Protein AF-A0A7T1I490-F1 (afdb_monomer_lite)

Sequence (103 aa):
MSLTSQQQDHLRTQLAALETMAAELRNDPESLLDLLRQLEQTHRSIQDGPFRGSLPADRNRLFGVLKRMEETGGWPYIPRLQLRTFMDLLQQDRPEEDHPLAA

Foldseek 3Di:
DDDDPVRVVVVVVVVVVLVVVCVVCVVPVVVNVVSVVVVLVVVVCCCVPVVVVPADPDPVSNVVVVVVQVVVPDDDDDPDPDVVVVVVVVVVPPDPPDDDDDD

Secondary structure (DSSP, 8-state):
-PPPHHHHHHHHHHHHHHHHHHHHTTT-HHHHHHHHHHHHHHHHHHIIIIIHHHS-SSHHHHHHHHHHHHHTT-S---S---HHHHHHHHHHTS---------

Radius of gyration: 20.36 Å; chains: 1; bounding box: 60×43×40 Å

Structure (mmCIF, N/CA/C/O backbone):
data_AF-A0A7T1I490-F1
#
_entry.id   AF-A0A7T1I490-F1
#
loop_
_atom_site.group_PDB
_atom_site.id
_atom_site.type_symbol
_atom_site.label_atom_id
_atom_site.label_alt_id
_atom_site.label_comp_id
_atom_site.label_asym_id
_atom_site.label_entity_id
_atom_site.label_seq_id
_atom_site.pdbx_PDB_ins_code
_atom_site.Cartn_x
_atom_site.Cartn_y
_atom_site.Cartn_z
_atom_site.occupancy
_atom_site.B_iso_or_equiv
_atom_site.auth_seq_id
_atom_site.auth_comp_id
_atom_site.auth_asym_id
_atom_site.auth_atom_id
_atom_site.pdbx_PDB_model_num
ATOM 1 N N . MET A 1 1 ? -1.800 2.463 15.387 1.00 52.03 1 MET A N 1
ATOM 2 C CA . MET A 1 1 ? -1.007 1.221 15.473 1.00 52.03 1 MET A CA 1
ATOM 3 C C . MET A 1 1 ? -0.240 1.096 14.177 1.00 52.03 1 MET A C 1
ATOM 5 O O . MET A 1 1 ? -0.841 1.317 13.134 1.00 52.03 1 MET A O 1
ATOM 9 N N . SER A 1 2 ? 1.057 0.828 14.262 1.00 72.50 2 SER A N 1
ATOM 10 C CA . SER A 1 2 ? 1.940 0.694 13.099 1.00 72.50 2 SER A CA 1
ATOM 11 C C . SER A 1 2 ? 2.100 -0.780 12.722 1.00 72.50 2 SER A C 1
ATOM 13 O O . SER A 1 2 ? 1.837 -1.653 13.549 1.00 72.50 2 SER A O 1
ATOM 15 N N . LEU A 1 3 ? 2.530 -1.047 11.487 1.00 83.69 3 LEU A N 1
ATOM 16 C CA . LEU A 1 3 ? 2.934 -2.386 11.045 1.00 83.69 3 LEU A CA 1
ATOM 17 C C . LEU A 1 3 ? 4.019 -2.954 11.977 1.00 83.69 3 LEU A C 1
ATOM 19 O O . LEU A 1 3 ? 4.879 -2.208 12.449 1.00 83.69 3 LEU A O 1
ATOM 23 N N . THR A 1 4 ? 3.996 -4.265 12.228 1.00 93.75 4 THR A N 1
ATOM 24 C CA . THR A 1 4 ? 5.083 -4.941 12.958 1.00 93.75 4 THR A CA 1
ATOM 25 C C . THR A 1 4 ? 6.368 -4.930 12.132 1.00 93.75 4 THR A C 1
ATOM 27 O O . THR A 1 4 ? 6.311 -4.837 10.908 1.00 93.75 4 THR A O 1
ATOM 30 N N . SER A 1 5 ? 7.535 -5.091 12.762 1.00 91.00 5 SER A N 1
ATOM 31 C CA . SER A 1 5 ? 8.819 -5.108 12.040 1.00 91.00 5 SER A CA 1
ATOM 32 C C . SER A 1 5 ? 8.860 -6.173 10.937 1.00 91.00 5 SER A C 1
ATOM 34 O O . SER A 1 5 ? 9.276 -5.886 9.821 1.00 91.00 5 SER A O 1
ATOM 36 N N . GLN A 1 6 ? 8.312 -7.365 11.200 1.00 95.00 6 GLN A N 1
ATOM 37 C CA . GLN A 1 6 ? 8.190 -8.420 10.189 1.00 95.00 6 GLN A CA 1
ATOM 38 C C . GLN A 1 6 ? 7.292 -8.001 9.011 1.00 95.00 6 GLN A C 1
ATOM 40 O O . GLN A 1 6 ? 7.614 -8.281 7.858 1.00 95.00 6 GLN A O 1
ATOM 45 N N . GLN A 1 7 ? 6.170 -7.324 9.280 1.00 93.50 7 GLN A N 1
ATOM 46 C CA . GLN A 1 7 ? 5.283 -6.811 8.230 1.00 93.50 7 GLN A CA 1
ATOM 47 C C . GLN A 1 7 ? 5.939 -5.676 7.434 1.00 93.50 7 GLN A C 1
ATOM 49 O O . GLN A 1 7 ? 5.774 -5.613 6.219 1.00 93.50 7 GLN A O 1
ATOM 54 N N . GLN A 1 8 ? 6.694 -4.800 8.101 1.00 92.19 8 GLN A N 1
ATOM 55 C CA . GLN A 1 8 ? 7.437 -3.714 7.460 1.00 92.19 8 GLN A CA 1
ATOM 56 C C . GLN A 1 8 ? 8.516 -4.251 6.519 1.00 92.19 8 GLN A C 1
ATOM 58 O O . GLN A 1 8 ? 8.620 -3.780 5.388 1.00 92.19 8 GLN A O 1
ATOM 63 N N . ASP A 1 9 ? 9.282 -5.254 6.951 1.00 94.81 9 ASP A N 1
ATOM 64 C CA . ASP A 1 9 ? 10.308 -5.878 6.115 1.00 94.81 9 ASP A CA 1
ATOM 65 C C . ASP A 1 9 ? 9.702 -6.575 4.900 1.00 94.81 9 ASP A C 1
ATOM 67 O O . ASP A 1 9 ? 10.171 -6.370 3.781 1.00 94.81 9 ASP A O 1
ATOM 71 N N . HIS A 1 10 ? 8.617 -7.328 5.100 1.00 96.69 10 HIS A N 1
ATOM 72 C CA . HIS A 1 10 ? 7.915 -7.981 4.000 1.00 96.69 10 HIS A CA 1
ATOM 73 C C . HIS A 1 10 ? 7.391 -6.969 2.972 1.00 96.69 10 HIS A C 1
ATOM 75 O O . HIS A 1 10 ? 7.655 -7.114 1.777 1.00 96.69 10 HIS A O 1
ATOM 81 N N . LEU A 1 11 ? 6.717 -5.909 3.436 1.00 93.75 11 LEU A N 1
ATOM 82 C CA . LEU A 1 11 ? 6.215 -4.845 2.569 1.00 93.75 11 LEU A CA 1
ATOM 83 C C . LEU A 1 11 ? 7.357 -4.171 1.799 1.00 93.75 11 LEU A C 1
ATOM 85 O O . LEU A 1 11 ? 7.248 -3.964 0.593 1.00 93.75 11 LEU A O 1
ATOM 89 N N . ARG A 1 12 ? 8.475 -3.870 2.467 1.00 93.81 12 ARG A N 1
ATOM 90 C CA . ARG A 1 12 ? 9.651 -3.264 1.830 1.00 93.81 12 ARG A CA 1
ATOM 91 C C . ARG A 1 12 ? 10.204 -4.138 0.704 1.00 93.81 12 ARG A C 1
ATOM 93 O O . ARG A 1 12 ? 10.530 -3.609 -0.354 1.00 93.81 12 ARG A O 1
ATOM 100 N N . THR A 1 13 ? 10.278 -5.455 0.898 1.00 97.44 13 THR A N 1
ATOM 101 C CA . THR A 1 13 ? 10.703 -6.386 -0.159 1.00 97.44 13 THR A CA 1
ATOM 102 C C . THR A 1 13 ? 9.759 -6.353 -1.359 1.00 97.44 13 THR A C 1
ATOM 104 O O . THR A 1 13 ? 10.223 -6.312 -2.496 1.00 97.44 13 THR A O 1
ATOM 107 N N . GLN A 1 14 ? 8.444 -6.335 -1.128 1.00 96.75 14 GLN A N 1
ATOM 108 C CA . GLN A 1 14 ? 7.457 -6.269 -2.211 1.00 96.75 14 GLN A CA 1
ATOM 109 C C . GLN A 1 14 ? 7.542 -4.946 -2.984 1.00 96.75 14 GLN A C 1
ATOM 111 O O . GLN A 1 14 ? 7.517 -4.954 -4.213 1.00 96.75 14 GLN A O 1
ATOM 116 N N . LEU A 1 15 ? 7.698 -3.820 -2.282 1.00 93.50 15 LEU A N 1
ATOM 117 C CA . LEU A 1 15 ? 7.850 -2.504 -2.906 1.00 93.50 15 LEU A CA 1
ATOM 118 C C . LEU A 1 15 ? 9.131 -2.413 -3.746 1.00 93.50 15 LEU A C 1
ATOM 120 O O . LEU A 1 15 ? 9.069 -1.974 -4.890 1.00 93.50 15 LEU A O 1
ATOM 124 N N . ALA A 1 16 ? 10.261 -2.913 -3.241 1.00 94.06 16 ALA A N 1
ATOM 125 C CA . ALA A 1 16 ? 11.517 -2.934 -3.995 1.00 94.06 16 ALA A CA 1
ATOM 126 C C . ALA A 1 16 ? 11.421 -3.774 -5.285 1.00 94.06 16 ALA A C 1
ATOM 128 O O . ALA A 1 16 ? 12.011 -3.428 -6.312 1.00 94.06 16 ALA A O 1
ATOM 129 N N . ALA A 1 17 ? 10.654 -4.869 -5.259 1.00 96.88 17 ALA A N 1
ATOM 130 C CA . ALA A 1 17 ? 10.402 -5.676 -6.451 1.00 96.88 17 ALA A CA 1
ATOM 131 C C . ALA A 1 17 ? 9.576 -4.913 -7.503 1.00 96.88 17 ALA A C 1
ATOM 133 O O . ALA A 1 17 ? 9.884 -4.983 -8.692 1.00 96.88 17 ALA A O 1
ATOM 134 N N . LEU A 1 18 ? 8.569 -4.142 -7.074 1.00 94.94 18 LEU A N 1
ATOM 135 C CA . LEU A 1 18 ? 7.778 -3.281 -7.962 1.00 94.94 18 LEU A CA 1
ATOM 136 C C . LEU A 1 18 ? 8.627 -2.162 -8.581 1.00 94.94 18 LEU A C 1
ATOM 138 O O . LEU A 1 18 ? 8.509 -1.894 -9.774 1.00 94.94 18 LEU A O 1
ATOM 142 N N . GLU A 1 19 ? 9.512 -1.541 -7.799 1.00 92.12 19 GLU A N 1
ATOM 143 C CA . GLU A 1 19 ? 10.451 -0.524 -8.294 1.00 92.12 19 GLU A CA 1
ATOM 144 C C . GLU A 1 19 ? 11.431 -1.103 -9.323 1.00 92.12 19 GLU A C 1
ATOM 146 O O . GLU A 1 19 ? 11.679 -0.487 -10.361 1.00 92.12 19 GLU A O 1
ATOM 151 N N . THR A 1 20 ? 11.941 -2.313 -9.074 1.00 97.44 20 THR A N 1
ATOM 152 C CA . THR A 1 20 ? 12.815 -3.028 -10.019 1.00 97.44 20 THR A CA 1
ATOM 153 C C . THR A 1 20 ? 12.085 -3.299 -11.335 1.00 97.44 20 THR A C 1
ATOM 155 O O . THR A 1 20 ? 12.600 -2.970 -12.402 1.00 97.44 20 THR A O 1
ATOM 158 N N . MET A 1 21 ? 10.850 -3.805 -11.267 1.00 96.31 21 MET A N 1
ATOM 159 C CA . MET A 1 21 ? 10.008 -4.041 -12.443 1.00 96.31 21 MET A CA 1
ATOM 160 C C . MET A 1 21 ? 9.746 -2.747 -1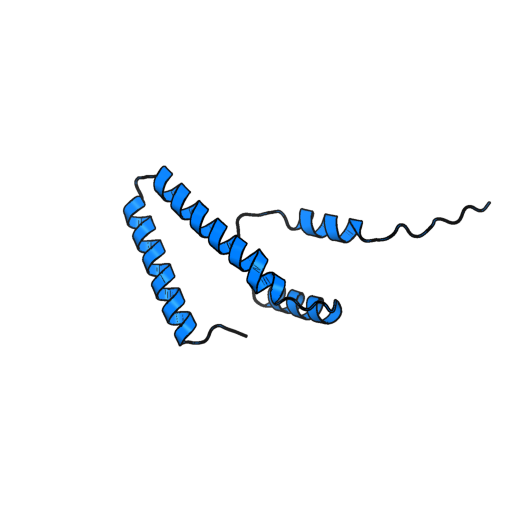3.229 1.00 96.31 21 MET A C 1
ATOM 162 O O . MET A 1 21 ? 9.868 -2.722 -14.451 1.00 96.31 21 MET A O 1
ATOM 166 N N . ALA A 1 22 ? 9.447 -1.640 -12.545 1.00 89.25 22 ALA A N 1
ATOM 167 C CA . ALA A 1 22 ? 9.265 -0.345 -13.199 1.00 89.25 22 ALA A CA 1
ATOM 168 C C . ALA A 1 22 ? 10.546 0.133 -13.915 1.00 89.25 22 ALA A C 1
ATOM 170 O O . ALA A 1 22 ? 10.475 0.680 -15.017 1.00 89.25 22 ALA A O 1
ATOM 171 N N . ALA A 1 23 ? 11.727 -0.105 -13.334 1.00 93.81 23 ALA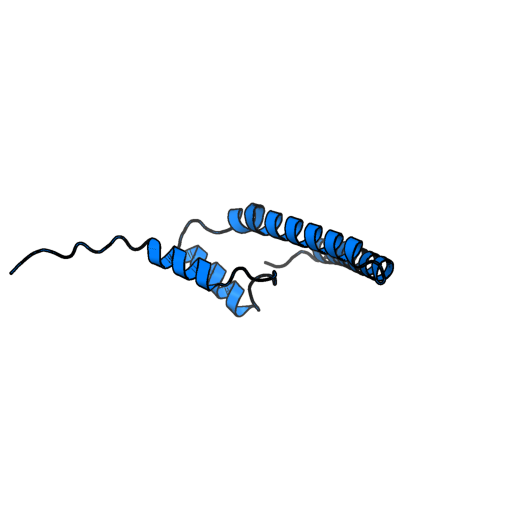 A N 1
ATOM 172 C CA . ALA A 1 23 ? 13.006 0.237 -13.959 1.00 93.81 23 ALA A CA 1
ATOM 173 C C . ALA A 1 23 ? 13.301 -0.602 -15.221 1.00 93.81 23 ALA A C 1
ATOM 175 O O . ALA A 1 23 ? 13.883 -0.094 -16.191 1.00 93.81 23 ALA A O 1
ATOM 176 N N . GLU A 1 24 ? 12.886 -1.869 -15.237 1.00 97.38 24 GLU A N 1
ATOM 177 C CA . GLU A 1 24 ? 12.972 -2.747 -16.411 1.00 97.38 24 GLU A CA 1
ATOM 178 C C . GLU A 1 24 ? 12.055 -2.261 -17.543 1.00 97.38 24 GLU A C 1
ATOM 180 O O . GLU A 1 24 ? 12.488 -2.190 -18.694 1.00 97.38 24 GLU A O 1
ATOM 185 N N . LEU A 1 25 ? 10.840 -1.816 -17.205 1.00 91.94 25 LEU A N 1
ATOM 186 C CA . LEU A 1 25 ? 9.823 -1.318 -18.141 1.00 91.94 25 L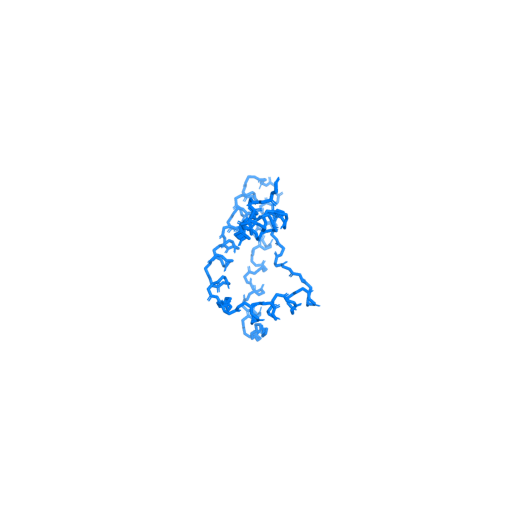EU A CA 1
ATOM 187 C C . LEU A 1 25 ? 10.018 0.148 -18.577 1.00 91.94 25 LEU A C 1
ATOM 189 O O . LEU A 1 25 ? 9.194 0.684 -19.308 1.00 91.94 25 LEU A O 1
ATOM 193 N N . ARG A 1 26 ? 11.102 0.824 -18.172 1.00 83.19 26 ARG A N 1
ATOM 194 C CA . ARG A 1 26 ? 11.295 2.286 -18.342 1.00 83.19 26 ARG A CA 1
ATOM 195 C C . ARG A 1 26 ? 11.135 2.844 -19.767 1.00 83.19 26 ARG A C 1
ATOM 197 O O . ARG A 1 26 ? 10.904 4.038 -19.920 1.00 83.19 26 ARG A O 1
ATOM 204 N N . ASN A 1 27 ? 11.299 2.009 -20.794 1.00 86.44 27 ASN A N 1
ATOM 205 C CA . ASN A 1 27 ? 11.173 2.395 -22.205 1.00 86.44 27 ASN A CA 1
ATOM 206 C C . ASN A 1 27 ? 9.866 1.891 -22.848 1.00 86.44 27 ASN A C 1
ATOM 208 O O . ASN A 1 27 ? 9.713 1.989 -24.063 1.00 86.44 27 ASN A O 1
ATOM 212 N N . ASP A 1 28 ? 8.950 1.347 -22.046 1.00 87.50 28 ASP A N 1
ATOM 213 C CA . ASP A 1 28 ? 7.648 0.826 -22.451 1.00 87.50 28 ASP A CA 1
ATOM 214 C C . ASP A 1 28 ? 6.532 1.522 -21.641 1.00 87.50 28 ASP A C 1
ATOM 216 O O . ASP A 1 28 ? 6.153 1.076 -20.550 1.00 87.50 28 ASP A O 1
ATOM 220 N N . PRO A 1 29 ? 6.020 2.664 -22.137 1.00 66.88 29 PRO A N 1
ATOM 221 C CA . PRO A 1 29 ? 5.023 3.452 -21.421 1.00 66.88 29 PRO A CA 1
ATOM 222 C C . PRO A 1 29 ? 3.674 2.736 -21.260 1.00 66.88 29 PRO A C 1
ATOM 224 O O . PRO A 1 29 ? 2.956 3.034 -20.305 1.00 66.88 29 PRO A O 1
ATOM 227 N N . GLU A 1 30 ? 3.319 1.805 -22.150 1.00 78.69 30 GLU A N 1
ATOM 228 C CA . GLU A 1 30 ? 2.064 1.050 -22.051 1.00 78.69 30 GLU A CA 1
ATOM 229 C C . GLU A 1 30 ? 2.139 0.029 -20.912 1.00 78.69 30 GLU A C 1
ATOM 231 O O . GLU A 1 30 ? 1.263 0.007 -20.045 1.00 78.69 30 GLU A O 1
ATOM 236 N N . SER A 1 31 ? 3.241 -0.721 -20.824 1.00 85.44 31 SER A N 1
ATOM 237 C CA . SER A 1 31 ? 3.466 -1.654 -19.713 1.00 85.44 31 SER A CA 1
ATOM 238 C C . SER A 1 31 ? 3.581 -0.945 -18.359 1.00 85.44 31 SER A C 1
ATOM 240 O O . SER A 1 31 ? 3.063 -1.434 -17.351 1.00 85.44 31 SER A O 1
ATOM 242 N N . LEU A 1 32 ? 4.207 0.238 -18.308 1.00 73.94 32 LEU A N 1
ATOM 243 C CA . LEU A 1 32 ? 4.230 1.065 -17.094 1.00 73.94 32 LEU A CA 1
ATOM 244 C C . LEU A 1 32 ? 2.830 1.535 -16.686 1.00 73.94 32 LEU A C 1
ATOM 246 O O . LEU A 1 32 ? 2.503 1.542 -15.497 1.00 73.94 32 LEU A O 1
ATOM 250 N N . LEU A 1 33 ? 1.994 1.921 -17.651 1.00 74.25 33 LEU A N 1
ATOM 251 C CA . LEU A 1 33 ? 0.615 2.315 -17.383 1.00 74.25 33 LEU A CA 1
ATOM 252 C C . LEU A 1 33 ? -0.201 1.147 -16.817 1.00 74.25 33 LEU A C 1
ATOM 254 O O . LEU A 1 33 ? -0.976 1.343 -15.878 1.00 74.25 33 LEU A O 1
ATOM 258 N N . ASP A 1 34 ? -0.005 -0.063 -17.332 1.00 83.56 34 ASP A N 1
ATOM 259 C CA . ASP A 1 34 ? -0.670 -1.255 -16.808 1.00 83.56 34 ASP A CA 1
ATOM 260 C C . ASP A 1 34 ? -0.197 -1.612 -15.391 1.00 83.56 34 ASP A C 1
ATOM 262 O O . ASP A 1 34 ? -1.033 -1.902 -14.529 1.00 83.56 34 ASP A O 1
ATOM 266 N N . LEU A 1 35 ? 1.101 -1.478 -15.090 1.00 85.94 35 LEU A N 1
ATOM 267 C CA . LEU A 1 35 ? 1.620 -1.602 -13.722 1.00 85.94 35 LEU A CA 1
ATOM 268 C C . LEU A 1 35 ? 0.938 -0.603 -12.771 1.00 85.94 35 LEU A C 1
ATOM 270 O O . LEU A 1 35 ? 0.450 -0.989 -11.706 1.00 85.94 35 LEU A O 1
ATOM 274 N N . LEU A 1 36 ? 0.835 0.669 -13.168 1.00 83.88 36 LEU A N 1
ATOM 275 C CA . LEU A 1 36 ? 0.175 1.708 -12.371 1.00 83.88 36 LEU A CA 1
ATOM 276 C C . LEU A 1 36 ? -1.314 1.413 -12.141 1.00 83.88 36 LEU A C 1
ATOM 278 O O . LEU A 1 36 ? -1.813 1.602 -11.030 1.00 83.88 36 LEU A O 1
ATOM 282 N N . ARG A 1 37 ? -2.027 0.905 -13.154 1.00 84.62 37 ARG A N 1
ATOM 283 C CA . ARG A 1 37 ? -3.438 0.500 -13.022 1.00 84.62 37 ARG A CA 1
ATOM 284 C C . ARG A 1 37 ? -3.619 -0.631 -12.012 1.00 84.62 37 ARG A C 1
ATOM 286 O O . ARG A 1 37 ? -4.568 -0.597 -11.230 1.00 84.62 37 ARG A O 1
ATOM 293 N N . GLN A 1 38 ? -2.712 -1.607 -11.988 1.00 90.62 38 GLN A N 1
ATOM 294 C CA . GLN A 1 38 ? -2.772 -2.703 -11.016 1.00 90.62 38 GLN A CA 1
ATOM 295 C C . GLN A 1 38 ? -2.487 -2.234 -9.583 1.00 90.62 38 GLN A C 1
ATOM 297 O O . GLN A 1 38 ? -3.152 -2.680 -8.641 1.00 90.62 38 GLN A O 1
ATOM 302 N N . LEU A 1 39 ? -1.546 -1.300 -9.409 1.00 88.06 39 LEU A N 1
ATOM 303 C CA . LEU A 1 39 ? -1.278 -0.681 -8.108 1.00 88.06 39 LEU A CA 1
ATOM 304 C C . LEU A 1 39 ? -2.492 0.104 -7.601 1.00 88.06 39 LEU A C 1
ATOM 306 O O . LEU A 1 39 ? -2.885 -0.069 -6.449 1.00 88.06 39 LEU A O 1
ATOM 310 N N . GLU A 1 40 ? -3.140 0.882 -8.469 1.00 84.19 40 GLU A N 1
ATOM 311 C CA . GLU A 1 40 ? -4.380 1.593 -8.143 1.00 84.19 40 GLU A CA 1
ATOM 312 C C . GLU A 1 40 ? -5.508 0.625 -7.757 1.00 84.19 40 GLU A C 1
ATOM 314 O O . GLU A 1 40 ? -6.207 0.839 -6.768 1.00 84.19 40 GLU A O 1
ATOM 319 N N . GLN A 1 41 ? -5.679 -0.477 -8.491 1.00 87.06 41 GLN A N 1
ATOM 320 C CA . GLN A 1 41 ? -6.706 -1.471 -8.175 1.00 87.06 41 GLN A CA 1
ATOM 321 C C . GLN A 1 41 ? -6.457 -2.149 -6.821 1.00 87.06 41 GLN A C 1
ATOM 323 O O . GLN A 1 41 ? -7.397 -2.359 -6.047 1.00 87.06 41 GLN A O 1
ATOM 328 N N . THR A 1 42 ? -5.196 -2.467 -6.519 1.00 91.06 42 THR A N 1
ATOM 329 C CA . THR A 1 42 ? -4.782 -3.020 -5.221 1.00 91.06 42 THR A CA 1
ATOM 330 C C . THR A 1 42 ? -5.066 -2.025 -4.108 1.00 91.06 42 THR A C 1
ATOM 332 O O . THR A 1 42 ? -5.684 -2.366 -3.099 1.00 91.06 42 THR A O 1
ATOM 335 N N . HIS A 1 43 ? -4.675 -0.774 -4.332 1.00 85.81 43 HIS A N 1
ATOM 336 C CA . HIS A 1 43 ? -4.937 0.322 -3.426 1.00 85.81 43 HIS A CA 1
ATOM 337 C C . HIS A 1 43 ? -6.450 0.457 -3.134 1.00 85.81 43 HIS A C 1
ATOM 339 O O . HIS A 1 43 ? -6.858 0.429 -1.971 1.00 85.81 43 HIS A O 1
ATOM 345 N N . ARG A 1 44 ? -7.300 0.528 -4.170 1.00 80.88 44 ARG A N 1
ATOM 346 C CA . ARG A 1 44 ? -8.764 0.627 -4.016 1.00 80.88 44 ARG A CA 1
ATOM 347 C C . ARG A 1 44 ? -9.349 -0.551 -3.258 1.00 80.88 44 ARG A C 1
ATOM 349 O O . ARG A 1 44 ? -10.179 -0.347 -2.387 1.00 80.88 44 ARG A O 1
ATOM 356 N N . SER A 1 45 ? -8.886 -1.767 -3.539 1.00 88.06 45 SER A N 1
ATOM 357 C CA . SER A 1 45 ? -9.334 -2.968 -2.826 1.00 88.06 45 SER A CA 1
ATOM 358 C C . SER A 1 45 ? -9.057 -2.876 -1.321 1.00 88.06 45 SER A C 1
ATOM 360 O O . SER A 1 45 ? -9.936 -3.158 -0.507 1.00 88.06 45 SER A O 1
ATOM 362 N N . ILE A 1 46 ? -7.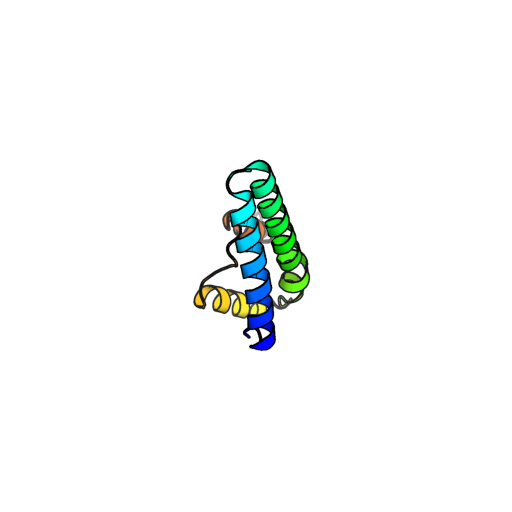865 -2.403 -0.935 1.00 88.38 46 ILE A N 1
ATOM 363 C CA . ILE A 1 46 ? -7.501 -2.183 0.472 1.00 88.38 46 ILE A CA 1
ATOM 364 C C . ILE A 1 46 ? -8.365 -1.079 1.091 1.00 88.38 46 ILE A C 1
ATOM 366 O O . ILE A 1 46 ? -8.857 -1.245 2.211 1.00 88.38 46 ILE A O 1
ATOM 370 N N . GLN A 1 47 ? -8.562 0.032 0.373 1.00 81.44 47 GLN A N 1
ATOM 371 C CA . GLN A 1 47 ? -9.398 1.136 0.836 1.00 81.44 47 GLN A CA 1
ATOM 372 C C . GLN A 1 47 ? -10.844 0.672 1.058 1.00 81.44 47 GLN A C 1
ATOM 374 O O . GLN A 1 47 ? -11.394 0.877 2.140 1.00 81.44 47 GLN A O 1
ATOM 379 N N . ASP A 1 48 ? -11.451 0.038 0.058 1.00 77.06 48 ASP A N 1
ATOM 380 C CA . ASP A 1 48 ? -12.875 -0.286 0.054 1.00 77.06 48 ASP A CA 1
ATOM 381 C C . ASP A 1 48 ? -13.226 -1.487 0.936 1.00 77.06 48 ASP A C 1
ATOM 383 O O . ASP A 1 48 ? -14.318 -1.536 1.503 1.00 77.06 48 ASP A O 1
ATOM 387 N N . GLY A 1 49 ? -12.300 -2.435 1.087 1.00 85.50 49 GLY A N 1
ATOM 388 C CA . GLY A 1 49 ? -12.469 -3.612 1.930 1.00 85.50 49 GLY A CA 1
ATOM 389 C C . GLY A 1 49 ? -11.958 -3.382 3.356 1.00 85.50 49 GLY A C 1
ATOM 390 O O . GLY A 1 49 ? -12.682 -2.846 4.198 1.00 85.50 49 GLY A O 1
ATOM 391 N N . PRO A 1 50 ? -10.727 -3.818 3.672 1.00 84.31 50 PRO A N 1
ATOM 392 C CA . PRO A 1 50 ? -10.229 -3.867 5.042 1.00 84.31 50 PRO A CA 1
ATOM 393 C C . PRO A 1 50 ? -10.142 -2.494 5.718 1.00 84.31 50 PRO A C 1
ATOM 395 O O . PRO A 1 50 ? -10.438 -2.404 6.908 1.00 84.31 50 PRO A O 1
ATOM 398 N N . PHE A 1 51 ? -9.787 -1.419 5.001 1.00 82.62 51 PHE A N 1
ATOM 399 C CA . PHE A 1 51 ? -9.711 -0.087 5.608 1.00 82.62 51 PHE A CA 1
ATOM 400 C C . PHE A 1 51 ? -11.098 0.428 6.002 1.00 82.62 51 PHE A C 1
ATOM 402 O O . PHE A 1 51 ? -11.324 0.671 7.188 1.00 82.62 51 PHE A O 1
ATOM 409 N N . ARG A 1 52 ? -12.052 0.520 5.062 1.00 77.00 52 ARG A N 1
ATOM 410 C CA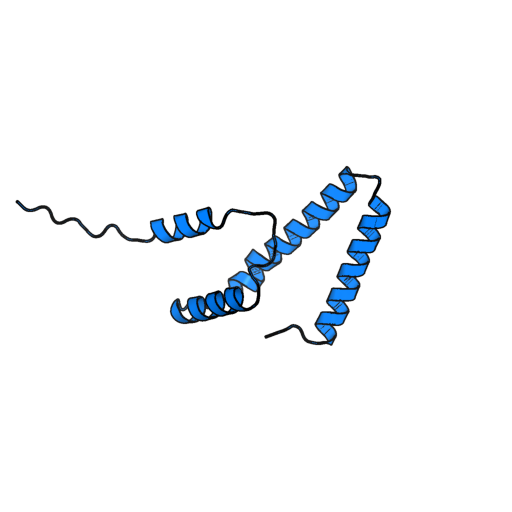 . ARG A 1 52 ? -13.444 0.905 5.370 1.00 77.00 52 ARG A CA 1
ATOM 411 C C . ARG A 1 52 ? -14.082 -0.012 6.411 1.00 77.00 52 ARG A C 1
ATOM 413 O O . ARG A 1 52 ? -14.724 0.487 7.328 1.00 77.00 52 ARG A O 1
ATOM 420 N N . GLY A 1 53 ? -13.869 -1.324 6.309 1.00 79.50 53 GLY A N 1
ATOM 421 C CA . GLY A 1 53 ? -14.373 -2.307 7.272 1.00 79.50 53 GLY A CA 1
ATOM 422 C C . GLY A 1 53 ? -13.785 -2.161 8.680 1.00 79.50 53 GLY A C 1
ATOM 423 O O . GLY A 1 53 ? -14.417 -2.571 9.649 1.00 79.50 53 GLY A O 1
ATOM 424 N N . SER A 1 54 ? -12.604 -1.550 8.813 1.00 84.38 54 SER A N 1
ATOM 425 C CA . SER A 1 54 ? -11.984 -1.254 10.111 1.00 84.38 54 SER A CA 1
ATOM 426 C C . SER A 1 54 ? -12.470 0.052 10.751 1.00 84.38 54 SER A C 1
ATOM 428 O O . SER A 1 54 ? -12.173 0.305 11.923 1.00 84.38 54 SER A O 1
ATOM 430 N N . LEU A 1 55 ? -13.194 0.898 10.006 1.00 84.81 55 LEU A N 1
ATOM 431 C CA . LEU A 1 55 ? -13.665 2.178 10.523 1.00 84.81 55 LEU A CA 1
ATOM 432 C C . LEU A 1 55 ? -14.772 1.967 11.569 1.00 84.81 55 LEU A C 1
ATOM 434 O O . LEU A 1 55 ? -15.678 1.157 11.365 1.00 84.81 55 LEU A O 1
ATOM 438 N N . PRO A 1 56 ? -14.746 2.707 12.692 1.00 82.44 56 PRO A N 1
ATOM 439 C CA . PRO A 1 56 ? -15.818 2.638 13.674 1.00 82.44 56 PRO A CA 1
ATOM 440 C C . PRO A 1 56 ? -17.156 3.094 13.082 1.00 82.44 56 PRO A C 1
ATOM 442 O O . PRO A 1 56 ? -17.225 4.150 12.459 1.00 82.44 56 PRO A O 1
ATOM 445 N N . ALA A 1 57 ? -18.229 2.349 13.359 1.00 80.75 57 ALA A N 1
ATOM 446 C CA . ALA A 1 57 ? -19.594 2.780 13.042 1.00 80.75 57 ALA A CA 1
ATOM 447 C C . ALA A 1 57 ? -20.067 3.948 13.934 1.00 80.75 57 ALA A C 1
ATOM 449 O O . ALA A 1 57 ? -20.912 4.742 13.532 1.00 80.75 57 ALA A O 1
ATOM 450 N N . ASP A 1 58 ? -19.511 4.068 15.146 1.00 90.75 58 ASP A N 1
ATOM 451 C CA . ASP A 1 58 ? -19.787 5.191 16.044 1.00 90.75 58 ASP A CA 1
ATOM 452 C C . ASP A 1 58 ? -19.103 6.474 15.552 1.00 90.75 58 ASP A C 1
ATOM 454 O O . ASP A 1 58 ? -17.877 6.534 15.405 1.00 90.75 58 ASP A O 1
ATOM 458 N N . ARG A 1 59 ? -19.902 7.527 15.358 1.00 78.56 59 ARG A N 1
ATOM 459 C CA . ARG A 1 59 ? -19.468 8.810 14.789 1.00 78.56 59 ARG A CA 1
ATOM 460 C C . ARG A 1 59 ? -18.370 9.492 15.608 1.00 78.56 59 ARG A C 1
ATOM 462 O O . ARG A 1 59 ? -17.451 10.069 15.028 1.00 78.56 59 ARG A O 1
ATOM 469 N N . ASN A 1 60 ? -18.427 9.409 16.936 1.00 79.44 60 ASN A N 1
ATOM 470 C CA . ASN A 1 60 ? -17.437 10.044 17.810 1.00 79.44 60 ASN A CA 1
ATOM 471 C C . ASN A 1 60 ? -16.084 9.324 17.736 1.00 79.44 60 ASN A C 1
ATOM 473 O O . ASN A 1 60 ? -15.030 9.960 17.649 1.00 79.44 60 ASN A O 1
ATOM 477 N N . ARG A 1 61 ? -16.099 7.988 17.707 1.00 79.69 61 ARG A N 1
ATOM 478 C CA . ARG A 1 61 ? -14.893 7.176 17.496 1.00 79.69 61 ARG A CA 1
ATOM 479 C C . ARG A 1 61 ? -14.311 7.376 16.105 1.00 79.69 61 ARG A C 1
ATOM 481 O O . ARG A 1 61 ? -13.092 7.501 15.992 1.00 79.69 61 ARG A O 1
ATOM 488 N N . LEU A 1 62 ? -15.159 7.443 15.080 1.00 78.50 62 LEU A N 1
ATOM 489 C CA . LEU A 1 62 ? -14.741 7.738 13.714 1.00 78.50 62 LEU A CA 1
ATOM 490 C C . LEU A 1 62 ? -14.033 9.095 13.644 1.00 78.50 62 LEU A C 1
ATOM 492 O O . LEU A 1 62 ? -12.910 9.164 13.155 1.00 78.50 62 LEU A O 1
ATOM 496 N N . PHE A 1 63 ? -14.618 10.144 14.227 1.00 76.75 63 PHE A N 1
ATOM 497 C CA . PHE A 1 63 ? -13.993 11.467 14.293 1.00 76.75 63 PHE A CA 1
ATOM 498 C C . PHE A 1 63 ? -12.611 11.429 14.964 1.00 76.75 63 PHE A C 1
ATOM 500 O O . PHE A 1 63 ? -11.647 11.991 14.445 1.00 76.75 63 PHE A O 1
ATOM 507 N N . GLY A 1 64 ? -12.475 10.697 16.075 1.00 80.25 64 GLY A N 1
ATOM 508 C CA . GLY A 1 64 ? -11.186 10.517 16.747 1.00 80.25 64 GLY A CA 1
ATOM 509 C C . GLY A 1 64 ? -10.141 9.773 15.904 1.00 80.25 64 GLY A C 1
ATOM 510 O O . GLY A 1 64 ? -8.951 10.055 16.025 1.00 80.25 64 GLY A O 1
ATOM 511 N N . VAL A 1 65 ? -10.556 8.828 15.054 1.00 78.38 65 VAL A N 1
ATOM 512 C CA . VAL A 1 65 ? -9.666 8.144 14.098 1.00 78.38 65 VAL A CA 1
ATOM 513 C C . VAL A 1 65 ? -9.216 9.106 12.999 1.00 78.38 65 VAL A C 1
ATOM 515 O O . VAL A 1 65 ? -8.015 9.212 12.759 1.00 78.38 65 VAL A O 1
ATOM 518 N N . LEU A 1 66 ? -10.155 9.838 12.395 1.00 76.81 66 LEU A N 1
ATOM 519 C CA . LEU A 1 66 ? -9.887 10.782 11.307 1.00 76.81 66 LEU A CA 1
ATOM 520 C C . LEU A 1 66 ? -8.932 11.898 11.741 1.00 76.81 66 LEU A C 1
ATOM 522 O O . LEU A 1 66 ? -7.938 12.148 11.064 1.00 76.81 66 LEU A O 1
ATOM 526 N N . LYS A 1 67 ? -9.168 12.491 12.915 1.00 74.00 67 LYS A N 1
ATOM 527 C CA . LYS A 1 67 ? -8.307 13.540 13.471 1.00 74.00 67 LYS A CA 1
ATOM 528 C C . LYS A 1 67 ? -6.861 13.065 13.672 1.00 74.00 67 LYS A C 1
ATOM 530 O O . LYS A 1 67 ? -5.927 13.754 13.286 1.00 74.00 67 LYS A O 1
ATOM 535 N N . ARG A 1 68 ? -6.660 11.850 14.199 1.00 73.56 68 ARG A N 1
ATOM 536 C CA . ARG A 1 68 ? -5.310 11.272 14.364 1.00 73.56 68 ARG A CA 1
ATOM 537 C C . ARG A 1 68 ? -4.613 10.987 13.031 1.00 73.56 68 ARG A C 1
ATOM 539 O O . ARG A 1 68 ? -3.393 11.094 12.947 1.00 73.56 68 ARG A O 1
ATOM 546 N N . MET A 1 69 ? -5.365 10.582 12.008 1.00 72.50 69 MET A N 1
ATOM 547 C CA . MET A 1 69 ? -4.827 10.352 10.660 1.00 72.50 69 MET A CA 1
ATOM 548 C C . MET A 1 69 ? -4.394 11.665 9.997 1.00 72.50 69 MET A C 1
ATOM 550 O O . MET A 1 69 ? -3.355 11.712 9.345 1.00 72.50 69 MET A O 1
ATOM 554 N N . GLU A 1 70 ? -5.150 12.741 10.205 1.00 69.00 70 GLU A N 1
ATOM 555 C CA . GLU A 1 70 ? -4.787 14.083 9.744 1.00 69.00 70 GLU A CA 1
ATOM 556 C C . GLU A 1 70 ? -3.505 14.589 10.431 1.00 69.00 70 GLU A C 1
ATOM 558 O O . GLU A 1 70 ? -2.575 15.028 9.759 1.00 69.00 70 GLU A O 1
ATOM 563 N N . GLU A 1 71 ? -3.405 14.428 11.754 1.00 64.12 71 GLU A N 1
ATOM 564 C CA . GLU A 1 71 ? -2.258 14.868 12.566 1.00 64.12 71 GLU A CA 1
ATOM 565 C C . GLU A 1 71 ? -0.949 14.107 12.275 1.00 64.12 71 GLU A C 1
ATOM 567 O O . GLU A 1 71 ? 0.135 14.649 12.480 1.00 64.12 71 GLU A O 1
ATOM 572 N N . THR A 1 72 ? -1.022 12.858 11.799 1.00 61.19 72 THR A N 1
ATOM 573 C CA . THR A 1 72 ? 0.159 12.001 11.549 1.00 61.19 72 THR A CA 1
ATOM 574 C C . THR A 1 72 ? 0.675 12.037 10.110 1.00 61.19 72 THR A C 1
ATOM 576 O O . THR A 1 72 ? 1.661 11.365 9.809 1.00 61.19 72 THR A O 1
ATOM 579 N N . GLY A 1 73 ? 0.081 12.863 9.240 1.00 53.47 73 GLY A N 1
ATOM 580 C CA . GLY A 1 73 ? 0.595 13.086 7.886 1.00 53.47 73 GLY A CA 1
ATOM 581 C C . GLY A 1 73 ? -0.213 12.442 6.761 1.00 53.47 73 GLY A C 1
ATOM 582 O O . GLY A 1 73 ? 0.375 11.959 5.799 1.00 53.47 73 GLY A O 1
ATOM 583 N N . GLY A 1 74 ? -1.543 12.530 6.838 1.00 53.25 74 GLY A N 1
ATOM 584 C CA . GLY A 1 74 ? -2.414 12.580 5.662 1.00 53.25 74 GLY A CA 1
ATOM 585 C C . GLY A 1 74 ? -2.886 11.239 5.097 1.00 53.25 74 GLY A C 1
ATOM 586 O O . GLY A 1 74 ? -2.252 10.197 5.233 1.00 53.25 74 GLY A O 1
ATOM 587 N N . TRP A 1 75 ? -4.054 11.298 4.451 1.00 53.19 75 TRP A N 1
ATOM 588 C CA . TRP A 1 75 ? -4.691 10.198 3.720 1.00 53.19 75 TRP A CA 1
ATOM 589 C C . TRP A 1 75 ? -3.682 9.490 2.797 1.00 53.19 75 TRP A C 1
ATOM 591 O O . TRP A 1 75 ? -2.879 10.195 2.176 1.00 53.19 75 TRP A O 1
ATOM 601 N N . PRO A 1 76 ? -3.714 8.145 2.659 1.00 51.50 76 PRO A N 1
ATOM 602 C CA . PRO A 1 76 ? -2.848 7.449 1.711 1.00 51.50 76 PRO A CA 1
ATOM 603 C C . PRO A 1 76 ? -2.934 8.132 0.340 1.00 51.50 76 PRO A C 1
ATOM 605 O O . PRO A 1 76 ? -4.025 8.420 -0.156 1.00 51.50 76 PRO A O 1
ATOM 608 N N . TYR A 1 77 ? -1.774 8.497 -0.214 1.00 49.84 77 TYR A N 1
ATOM 609 C CA . TYR A 1 77 ? -1.696 9.295 -1.433 1.00 49.84 77 TYR A CA 1
ATOM 610 C C . TYR A 1 77 ? -2.119 8.442 -2.629 1.00 49.84 77 TYR A C 1
ATOM 612 O O . TYR A 1 77 ? -1.420 7.517 -3.031 1.00 49.84 77 TYR A O 1
ATOM 620 N N . ILE A 1 78 ? -3.282 8.775 -3.178 1.00 43.66 78 ILE A N 1
ATOM 621 C CA . ILE A 1 78 ? -3.930 8.127 -4.319 1.00 43.66 78 ILE A CA 1
ATOM 622 C C . ILE A 1 78 ? -4.325 9.262 -5.254 1.00 43.66 78 ILE A C 1
ATOM 624 O O . ILE A 1 78 ? -4.825 10.287 -4.767 1.00 43.66 78 ILE A O 1
ATOM 628 N N . PRO A 1 79 ? -4.108 9.150 -6.570 1.00 43.56 79 PRO A N 1
ATOM 629 C CA . PRO A 1 79 ? -4.504 10.188 -7.506 1.00 43.56 79 PRO A CA 1
ATOM 630 C C . PRO A 1 79 ? -6.009 10.501 -7.373 1.00 43.56 79 PRO A C 1
ATOM 632 O O . PRO A 1 79 ? -6.888 9.711 -7.693 1.00 43.56 79 PRO A O 1
ATOM 635 N N . ARG A 1 80 ? -6.250 11.690 -6.815 1.00 44.22 80 ARG A N 1
ATOM 636 C CA . ARG A 1 80 ? -7.494 12.351 -6.391 1.00 44.22 80 ARG A CA 1
ATOM 637 C C . ARG A 1 80 ? -8.806 11.867 -7.037 1.00 44.22 80 ARG A C 1
ATOM 639 O O . ARG A 1 80 ? -9.102 12.216 -8.176 1.00 44.22 80 ARG A O 1
ATOM 646 N N . LEU A 1 81 ? -9.713 11.357 -6.200 1.00 42.38 81 LEU A N 1
ATOM 647 C CA . LEU A 1 81 ? -11.055 11.949 -6.122 1.00 42.38 81 LEU A CA 1
ATOM 648 C C . LEU A 1 81 ? -10.982 13.097 -5.110 1.00 42.38 81 LEU A C 1
ATOM 650 O O . LEU A 1 81 ? -10.493 12.926 -3.995 1.00 42.38 81 LEU A O 1
ATOM 654 N N . GLN A 1 82 ? -11.359 14.303 -5.532 1.00 52.16 82 GLN A N 1
ATOM 655 C CA . GLN A 1 82 ? -11.195 15.505 -4.718 1.00 52.16 82 GLN A CA 1
ATOM 656 C C . GLN A 1 82 ? -12.005 15.368 -3.423 1.00 52.16 82 GLN A C 1
ATOM 658 O O . GLN A 1 82 ? -13.187 15.049 -3.481 1.00 52.16 82 GLN A O 1
ATOM 663 N N . LEU A 1 83 ? -11.398 15.688 -2.272 1.00 50.78 83 LEU A N 1
ATOM 664 C CA . LEU A 1 83 ? -12.057 15.773 -0.954 1.00 50.78 83 LEU A CA 1
ATOM 665 C C . LEU A 1 83 ? -13.428 16.480 -0.994 1.00 50.78 83 LEU A C 1
ATOM 667 O O . LEU A 1 83 ? -14.302 16.193 -0.184 1.00 50.78 83 LEU A O 1
ATOM 671 N N . ARG A 1 84 ? -13.619 17.383 -1.963 1.00 50.62 84 ARG A N 1
ATOM 672 C CA . ARG A 1 84 ? -14.880 18.067 -2.274 1.00 50.62 84 ARG A CA 1
ATOM 673 C C . ARG A 1 84 ? -16.041 17.092 -2.474 1.00 50.62 84 ARG A C 1
ATOM 675 O O . ARG A 1 84 ? -17.058 17.254 -1.822 1.00 50.62 84 ARG A O 1
ATOM 682 N N . THR A 1 85 ? -15.847 16.013 -3.230 1.00 56.09 85 THR A N 1
ATOM 683 C CA . THR A 1 85 ? -16.884 14.999 -3.475 1.00 56.09 85 THR A CA 1
ATOM 684 C C . THR A 1 85 ? -17.350 14.316 -2.186 1.00 56.09 85 THR A C 1
ATOM 686 O O . THR A 1 85 ? -18.527 14.007 -2.043 1.00 56.09 85 THR A O 1
ATOM 689 N N . PHE A 1 86 ? -16.453 14.119 -1.216 1.00 55.34 86 PHE A N 1
ATOM 690 C CA . PHE A 1 86 ? -16.816 13.555 0.086 1.00 55.34 86 PHE A CA 1
ATOM 691 C C . PHE A 1 86 ? -17.529 14.581 0.981 1.00 55.34 86 PHE A C 1
ATOM 693 O O . PHE A 1 86 ? -18.496 14.244 1.656 1.00 55.34 86 PHE A O 1
ATOM 700 N N . MET A 1 87 ? -17.099 15.847 0.954 1.00 55.47 87 MET A N 1
ATOM 701 C CA . MET A 1 87 ? -17.764 16.937 1.682 1.00 55.47 87 MET A CA 1
ATOM 702 C C . MET A 1 87 ? -19.163 17.251 1.139 1.00 55.47 87 MET A C 1
ATOM 704 O O . MET A 1 87 ? -20.033 17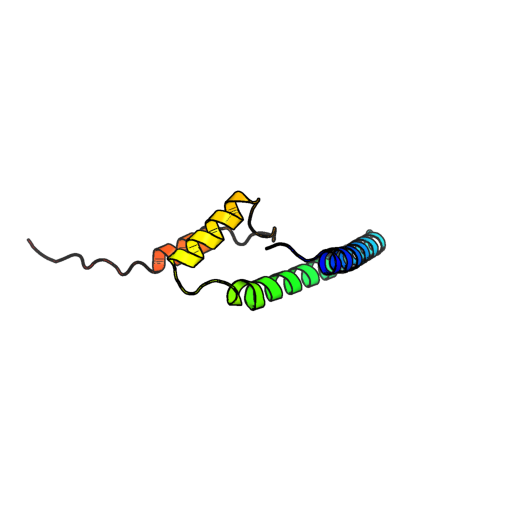.644 1.914 1.00 55.47 87 MET A O 1
ATOM 708 N N . ASP A 1 88 ? -19.389 17.073 -0.161 1.00 61.12 88 ASP A N 1
ATOM 709 C CA . ASP A 1 88 ? -20.695 17.276 -0.791 1.00 61.12 88 ASP A CA 1
ATOM 710 C C . ASP A 1 88 ? -21.681 16.176 -0.366 1.00 61.12 88 ASP A C 1
ATOM 712 O O . ASP A 1 88 ? -22.812 16.477 0.008 1.00 61.12 88 ASP A O 1
ATOM 716 N N . LEU A 1 89 ? -21.228 14.920 -0.296 1.00 57.72 89 LEU A N 1
ATOM 717 C CA . LEU A 1 89 ? -22.029 13.800 0.218 1.00 57.72 89 LEU A CA 1
ATOM 718 C C . LEU A 1 89 ? -22.413 13.986 1.698 1.00 57.72 89 LEU A C 1
ATOM 720 O O . LEU A 1 89 ? -23.550 13.729 2.075 1.00 57.72 89 LEU A O 1
ATOM 724 N N . LEU A 1 90 ? -21.508 14.509 2.538 1.00 61.00 90 LEU A N 1
ATOM 725 C CA . LEU A 1 90 ? -21.806 14.798 3.952 1.00 61.00 90 LEU A CA 1
ATOM 726 C C . LEU A 1 90 ? -22.805 15.949 4.151 1.00 61.00 90 LEU A C 1
ATOM 728 O O . LEU A 1 90 ? -23.426 16.047 5.210 1.00 61.00 90 LEU A O 1
ATOM 732 N N . GLN A 1 91 ? -22.941 16.842 3.169 1.00 61.59 91 GLN A N 1
ATOM 733 C CA . GLN A 1 91 ? -23.915 17.935 3.203 1.00 61.59 91 GLN A CA 1
ATOM 734 C C . GLN A 1 91 ? -25.304 17.502 2.723 1.00 61.59 91 GLN A C 1
ATOM 736 O O . GLN A 1 91 ? -26.283 18.139 3.107 1.00 61.59 91 GLN A O 1
ATOM 741 N N . GLN A 1 92 ? -25.387 16.427 1.934 1.00 55.75 92 GLN A N 1
ATOM 742 C CA . GLN A 1 92 ? -26.638 15.857 1.425 1.00 55.75 92 GLN A CA 1
ATOM 743 C C . GLN A 1 92 ? -27.424 15.069 2.488 1.00 55.75 92 GLN A C 1
ATOM 745 O O . GLN A 1 92 ? -28.634 14.936 2.358 1.00 55.75 92 GLN A O 1
ATOM 750 N N . ASP A 1 93 ? -26.772 14.629 3.571 1.00 51.34 93 ASP A N 1
ATOM 751 C CA . ASP A 1 93 ? -27.402 13.910 4.694 1.00 51.34 93 ASP A CA 1
ATOM 752 C C . ASP A 1 93 ? -27.951 14.830 5.804 1.00 51.34 93 ASP A C 1
ATOM 754 O O . ASP A 1 93 ? -28.309 14.362 6.890 1.00 51.34 93 ASP A O 1
ATOM 758 N N . ARG A 1 94 ? -28.029 16.149 5.581 1.00 51.62 94 ARG A N 1
ATOM 759 C CA . ARG A 1 94 ? -28.839 17.003 6.459 1.00 51.62 94 ARG A CA 1
ATOM 760 C C . ARG A 1 94 ? -30.298 16.871 6.024 1.00 51.62 94 ARG A C 1
ATOM 762 O O . ARG A 1 94 ? -30.607 17.359 4.939 1.00 51.62 94 ARG A O 1
ATOM 769 N N . PRO A 1 95 ? -31.193 16.245 6.818 1.00 50.38 95 PRO A N 1
ATOM 770 C CA . PRO A 1 95 ? -32.615 16.378 6.551 1.00 50.38 95 PRO A CA 1
ATOM 771 C C . PRO A 1 95 ? -32.929 17.871 6.564 1.00 50.38 95 PRO A C 1
ATOM 773 O O . PRO A 1 95 ? -32.490 18.583 7.471 1.00 50.38 95 PRO A O 1
ATOM 776 N N . GLU A 1 96 ? -33.603 18.337 5.516 1.00 53.69 96 GLU A N 1
ATOM 777 C CA . GLU A 1 96 ? -34.129 19.692 5.460 1.00 53.69 96 GLU A CA 1
ATOM 778 C C . GLU A 1 96 ? -34.911 19.922 6.754 1.00 53.69 96 GLU A C 1
ATOM 780 O O . GLU A 1 96 ? -35.886 19.225 7.034 1.00 53.69 96 GLU A O 1
ATOM 785 N N . GLU A 1 97 ? -34.413 20.821 7.604 1.00 49.19 97 GLU A N 1
ATOM 786 C CA . GLU A 1 97 ? -35.178 21.283 8.749 1.00 49.19 97 GLU A CA 1
ATOM 787 C C . GLU A 1 97 ? -36.426 21.950 8.173 1.00 49.19 97 GLU A C 1
ATOM 789 O O . GLU A 1 97 ? -36.332 23.002 7.537 1.00 49.19 97 GLU A O 1
ATOM 794 N N . ASP A 1 98 ? -37.561 21.262 8.340 1.00 49.97 98 ASP A N 1
ATOM 795 C CA . ASP A 1 98 ? -38.920 21.713 8.054 1.00 49.97 98 ASP A CA 1
ATOM 796 C C . ASP A 1 98 ? -39.019 23.219 8.297 1.00 49.97 98 ASP A C 1
ATOM 798 O O . ASP A 1 98 ? -38.931 23.687 9.434 1.00 49.97 98 ASP A O 1
ATOM 802 N N . HIS A 1 99 ? -39.178 23.993 7.226 1.00 51.19 99 HIS A N 1
ATOM 803 C CA . HIS A 1 99 ? -39.487 25.408 7.341 1.00 51.19 99 HIS A CA 1
ATOM 804 C C . HIS A 1 99 ? -40.977 25.514 7.698 1.00 51.19 99 HIS A C 1
ATOM 806 O O . HIS A 1 99 ? -41.815 25.201 6.846 1.00 51.19 99 HIS A O 1
ATOM 812 N N . PRO A 1 100 ? -41.363 25.911 8.926 1.00 53.38 100 PRO A N 1
ATOM 813 C CA . PRO A 1 100 ? -42.771 26.022 9.251 1.00 53.38 100 PRO A CA 1
ATOM 814 C C . PRO A 1 100 ? -43.372 27.205 8.487 1.00 53.38 100 PRO A C 1
ATOM 816 O O . PRO A 1 100 ? -42.930 28.348 8.598 1.00 53.38 100 PRO A O 1
ATOM 819 N N . LEU A 1 101 ? -44.416 26.909 7.717 1.00 53.38 101 LEU A N 1
ATOM 820 C CA . LEU A 1 101 ? -45.335 27.880 7.141 1.00 53.38 101 LEU A CA 1
ATOM 821 C C . LEU A 1 101 ? -46.055 28.631 8.277 1.00 53.38 101 LEU A C 1
ATOM 823 O O . LEU A 1 101 ? -46.918 28.038 8.920 1.00 53.38 101 LEU A O 1
ATOM 827 N N . ALA A 1 102 ? -45.743 29.910 8.510 1.00 41.53 102 ALA A N 1
ATOM 828 C CA . ALA A 1 102 ? -46.659 30.856 9.166 1.00 41.53 102 ALA A CA 1
ATOM 829 C C . ALA A 1 102 ? -46.167 32.315 9.091 1.00 41.53 102 ALA A C 1
ATOM 831 O O . ALA A 1 102 ? -45.273 32.706 9.840 1.00 41.53 102 ALA A O 1
ATOM 832 N N . ALA A 1 103 ? -46.808 33.117 8.235 1.00 41.09 103 ALA A N 1
ATOM 833 C CA . ALA A 1 103 ? -47.544 34.335 8.612 1.00 41.09 103 ALA A CA 1
ATOM 834 C C . ALA A 1 103 ? -48.285 34.889 7.386 1.00 41.09 103 ALA A C 1
ATOM 836 O O . ALA A 1 103 ? -47.608 35.221 6.388 1.00 41.09 103 ALA A O 1
#

pLDDT: mean 74.52, std 17.2, range [41.09, 97.44]